Protein AF-A0A7Y5V094-F1 (afdb_monomer_lite)

Radius of gyration: 19.39 Å; chains: 1; bounding box: 62×29×51 Å

Secondary structure (DSSP, 8-state):
--HHHHHHHHHHHHHHHHHHHHHHHHHHHHHHHHHHS-GGG-S-HHHHHHHHHHHHHHHHHHHHHHHTT-TTHHHHHHHHHHHHHHHHHHHHHHHTTSSS-TTTHHHHHHHHHHHHHHHHHHHHHHHHHHHHHHHHHHHTT-

Sequence (142 aa):
MNVQSSTWQRRARWILLCACLTTAVVQVRAAAQALDLPPEVRLNPGLEFAAAVLWGCGFAVGAYRLAVSAAGALRLGAGLCVLCVDYTAARLWLFAGADYDRGRLPLIVAAAVCLTVSLWITIQRPALRRRRERTHQMEEAS

Foldseek 3Di:
DDPVVVVVVVVLLVVLLVVLVVLLVVLVVQLVVLVVDDCVVDPDSVVSNVVSVVLSVQSVVLNVCSVVVHVCSLVSSLVSLLVVLVVVLVVCVVPVVPPDPPPCSVVSNVVSVVSNVVSVCVNCVVVVVVVVVVVVVVVVVD

Structure (mmCIF, N/CA/C/O backbone):
data_AF-A0A7Y5V094-F1
#
_entry.id   AF-A0A7Y5V094-F1
#
loop_
_atom_site.group_PDB
_atom_site.id
_atom_site.type_symbol
_atom_site.label_atom_id
_atom_site.label_alt_id
_atom_site.label_comp_id
_atom_site.label_asym_id
_atom_site.label_entity_id
_atom_site.label_seq_id
_atom_site.pdbx_PDB_ins_code
_atom_site.Cartn_x
_atom_site.Cartn_y
_atom_site.Cartn_z
_atom_site.occupancy
_atom_site.B_iso_or_equiv
_atom_site.auth_seq_id
_atom_site.auth_comp_id
_atom_site.auth_asym_id
_atom_site.auth_atom_id
_atom_site.pdbx_PDB_model_num
ATOM 1 N N . MET A 1 1 ? -18.825 -4.687 27.933 1.00 49.09 1 MET A N 1
ATOM 2 C CA . MET A 1 1 ? -17.793 -4.168 26.999 1.00 49.09 1 MET A CA 1
ATOM 3 C C . MET A 1 1 ? -17.008 -5.345 26.438 1.00 49.09 1 MET A C 1
ATOM 5 O O . MET A 1 1 ? -16.529 -6.164 27.206 1.00 49.09 1 MET A O 1
ATOM 9 N N . ASN A 1 2 ? -16.972 -5.499 25.114 1.00 47.00 2 ASN A N 1
ATOM 10 C CA . ASN A 1 2 ? -16.592 -6.749 24.450 1.00 47.00 2 ASN A CA 1
ATOM 11 C C . ASN A 1 2 ? -15.064 -6.823 24.240 1.00 47.00 2 ASN A C 1
ATOM 13 O O . ASN A 1 2 ? -14.528 -6.243 23.298 1.00 47.00 2 ASN A O 1
ATOM 17 N N . VAL A 1 3 ? -14.343 -7.503 25.136 1.00 57.25 3 VAL A N 1
ATOM 18 C CA . VAL A 1 3 ? -12.865 -7.598 25.124 1.00 57.25 3 VAL A CA 1
ATOM 19 C C . VAL A 1 3 ? -12.330 -8.210 23.816 1.00 57.25 3 VAL A C 1
ATOM 21 O O . VAL A 1 3 ? -11.247 -7.853 23.358 1.00 57.25 3 VAL A O 1
ATOM 24 N N . GLN A 1 4 ? -13.120 -9.052 23.141 1.00 54.88 4 GLN A N 1
ATOM 25 C CA . GLN A 1 4 ? -12.745 -9.649 21.855 1.00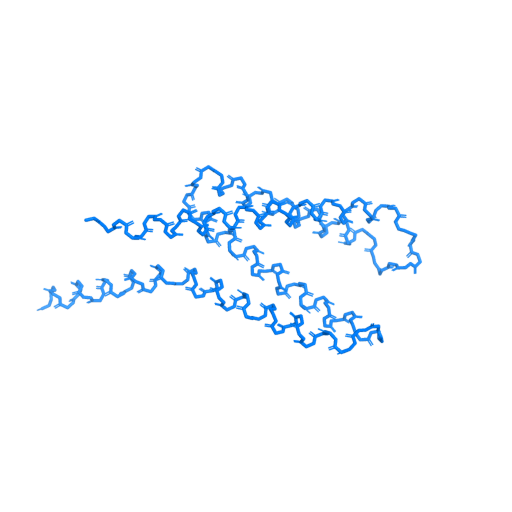 54.88 4 GLN A CA 1
ATOM 26 C C . GLN A 1 4 ? -12.636 -8.648 20.692 1.00 54.88 4 GLN A C 1
ATOM 28 O O . GLN A 1 4 ? -11.845 -8.876 19.776 1.00 54.88 4 GLN A O 1
ATOM 33 N N . SER A 1 5 ? -13.374 -7.529 20.694 1.00 58.16 5 SER A N 1
ATOM 34 C CA . SER A 1 5 ? -13.297 -6.582 19.569 1.00 58.16 5 SER A CA 1
ATOM 35 C C . SER A 1 5 ? -12.015 -5.744 19.577 1.00 58.16 5 SER A C 1
ATOM 37 O O . SER A 1 5 ? -11.597 -5.267 18.522 1.00 58.16 5 SER A O 1
ATOM 39 N N . SER A 1 6 ? -11.365 -5.574 20.736 1.00 65.56 6 SER A N 1
ATOM 40 C CA . SER A 1 6 ? -10.167 -4.729 20.860 1.00 65.56 6 SER A CA 1
ATOM 41 C C . SER A 1 6 ? -8.887 -5.437 20.394 1.00 65.56 6 SER A C 1
ATOM 43 O O . SER A 1 6 ? -8.026 -4.812 19.768 1.00 65.56 6 SER A O 1
ATOM 45 N N . THR A 1 7 ? -8.764 -6.747 20.636 1.00 78.00 7 THR A N 1
ATOM 46 C CA . THR A 1 7 ? -7.569 -7.528 20.278 1.00 78.00 7 THR A CA 1
ATOM 47 C C . THR A 1 7 ? -7.459 -7.732 18.769 1.00 78.00 7 THR A C 1
ATOM 49 O O . THR A 1 7 ? -6.375 -7.570 18.203 1.00 78.00 7 THR A O 1
ATOM 52 N N . TRP A 1 8 ? -8.579 -8.002 18.092 1.00 74.06 8 TRP A N 1
ATOM 53 C CA . TRP A 1 8 ? -8.620 -8.155 16.636 1.00 74.06 8 TRP A CA 1
ATOM 54 C C . TRP A 1 8 ? -8.307 -6.843 15.905 1.00 74.06 8 TRP A C 1
ATOM 56 O O . TRP A 1 8 ? -7.483 -6.835 14.993 1.00 74.06 8 TRP A O 1
ATOM 66 N N . GLN A 1 9 ? -8.875 -5.714 16.349 1.00 79.12 9 GLN A N 1
ATOM 67 C CA . GLN A 1 9 ? -8.577 -4.400 15.763 1.00 79.12 9 GLN A CA 1
ATOM 68 C C . GLN A 1 9 ? -7.105 -4.012 15.929 1.00 79.12 9 GLN A C 1
ATOM 70 O O . GLN A 1 9 ? -6.497 -3.485 14.997 1.00 79.12 9 GLN A O 1
ATOM 75 N N . ARG A 1 10 ? -6.512 -4.307 17.094 1.00 84.19 10 ARG A N 1
ATOM 76 C CA . ARG A 1 10 ? -5.088 -4.060 17.344 1.00 84.19 10 ARG A CA 1
ATOM 77 C C . ARG A 1 10 ? -4.205 -4.901 16.417 1.00 84.19 10 ARG A C 1
ATOM 79 O O . ARG A 1 10 ? -3.281 -4.355 15.824 1.00 84.19 10 ARG A O 1
ATOM 86 N N . ARG A 1 11 ? -4.505 -6.195 16.247 1.00 85.75 11 ARG A N 1
ATOM 87 C CA . ARG A 1 11 ? -3.772 -7.082 15.323 1.00 85.75 11 ARG A CA 1
ATOM 88 C C . ARG A 1 11 ? -3.903 -6.628 13.869 1.00 85.75 11 ARG A C 1
ATOM 90 O O . ARG A 1 11 ? -2.888 -6.459 13.204 1.00 85.75 11 ARG A O 1
ATOM 97 N N . ALA A 1 12 ? -5.123 -6.365 13.401 1.00 83.56 12 ALA A N 1
ATOM 98 C CA . ALA A 1 12 ? -5.378 -5.902 12.035 1.00 83.56 12 ALA A CA 1
ATOM 99 C C . ALA A 1 12 ? -4.637 -4.593 11.726 1.00 83.56 12 ALA A C 1
ATOM 101 O O . ALA A 1 12 ? -4.068 -4.433 10.650 1.00 83.56 12 ALA A O 1
ATOM 102 N N . ARG A 1 13 ? -4.590 -3.674 12.695 1.00 85.69 13 ARG A N 1
ATOM 103 C CA . ARG A 1 13 ? -3.835 -2.428 12.574 1.00 85.69 13 ARG A CA 1
ATOM 104 C C . ARG A 1 13 ? -2.338 -2.666 12.414 1.00 85.69 13 ARG A C 1
ATOM 106 O O . ARG A 1 13 ? -1.748 -2.042 11.544 1.00 85.69 13 ARG A O 1
ATOM 113 N N . TRP A 1 14 ? -1.736 -3.534 13.227 1.00 87.62 14 TRP A N 1
ATOM 114 C CA . TRP A 1 14 ? -0.313 -3.861 13.098 1.00 87.62 14 TRP A CA 1
ATOM 115 C C . TRP A 1 14 ? -0.003 -4.530 11.761 1.00 87.62 14 TRP A C 1
ATOM 117 O O . TRP A 1 14 ? 0.957 -4.144 11.109 1.00 87.62 14 TRP A O 1
ATOM 127 N N . ILE A 1 15 ? -0.855 -5.456 11.312 1.00 88.56 15 ILE A N 1
ATOM 128 C CA . ILE A 1 15 ? -0.712 -6.100 10.000 1.00 88.56 15 ILE A CA 1
ATOM 129 C C . ILE A 1 15 ? -0.746 -5.052 8.880 1.00 88.56 15 ILE A C 1
ATOM 131 O O . ILE A 1 15 ? 0.150 -5.026 8.043 1.00 88.56 15 ILE A O 1
ATOM 135 N N . LEU A 1 16 ? -1.738 -4.155 8.889 1.00 87.00 16 LEU A N 1
ATOM 136 C CA . LEU A 1 16 ? -1.850 -3.090 7.888 1.00 87.00 16 LEU A CA 1
ATOM 137 C C . LEU A 1 16 ? -0.704 -2.081 7.977 1.00 87.00 16 LEU A C 1
ATOM 139 O O . LEU A 1 16 ? -0.246 -1.599 6.951 1.00 87.00 16 LEU A O 1
ATOM 143 N N . LEU A 1 17 ? -0.233 -1.759 9.182 1.00 89.44 17 LEU A N 1
ATOM 144 C CA . LEU A 1 17 ? 0.912 -0.873 9.372 1.00 89.44 17 LEU A CA 1
ATOM 145 C C . LEU A 1 17 ? 2.167 -1.484 8.742 1.00 89.44 17 LEU A C 1
ATOM 147 O O . LEU A 1 17 ? 2.828 -0.813 7.953 1.00 89.44 17 LEU A O 1
ATOM 151 N N . CYS A 1 18 ? 2.458 -2.750 9.051 1.00 88.44 18 CYS A N 1
ATOM 152 C CA . CYS A 1 18 ? 3.576 -3.474 8.458 1.00 88.44 18 CYS A CA 1
ATOM 153 C C . CYS A 1 18 ? 3.438 -3.539 6.935 1.00 88.44 18 CYS A C 1
ATOM 155 O O . CYS A 1 18 ? 4.386 -3.200 6.239 1.00 88.44 18 CYS A O 1
ATOM 157 N N . ALA A 1 19 ? 2.252 -3.878 6.417 1.00 85.25 19 ALA A N 1
ATOM 158 C CA . ALA A 1 19 ? 1.996 -3.910 4.979 1.00 85.25 19 ALA A CA 1
ATOM 159 C C . ALA A 1 19 ? 2.262 -2.545 4.322 1.00 85.25 19 ALA A C 1
ATOM 161 O O . ALA A 1 19 ? 3.056 -2.467 3.391 1.00 85.25 19 ALA A O 1
ATOM 162 N N . CYS A 1 20 ? 1.685 -1.459 4.849 1.00 87.62 20 CYS A N 1
ATOM 163 C CA . CYS A 1 20 ? 1.899 -0.112 4.323 1.00 87.62 20 CYS A CA 1
ATOM 164 C C . CYS A 1 20 ? 3.376 0.300 4.358 1.00 87.62 20 CYS A C 1
ATOM 166 O O . CYS A 1 20 ? 3.870 0.867 3.388 1.00 87.62 20 CYS A O 1
ATOM 168 N N . LEU A 1 21 ? 4.092 0.013 5.449 1.00 89.50 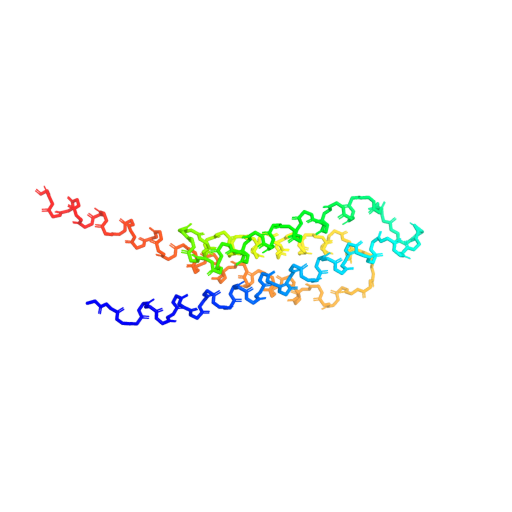21 LEU A N 1
ATOM 169 C CA . LEU A 1 21 ? 5.518 0.332 5.564 1.00 89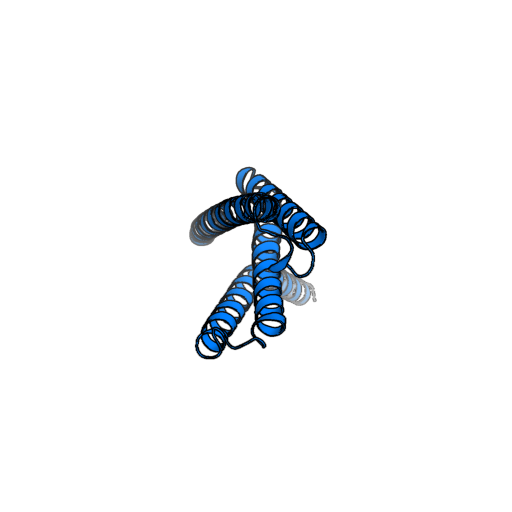.50 21 LEU A CA 1
ATOM 170 C C . LEU A 1 21 ? 6.357 -0.456 4.558 1.00 89.50 21 LEU A C 1
ATOM 172 O O . LEU A 1 21 ? 7.164 0.134 3.842 1.00 89.50 21 LEU A O 1
ATOM 176 N N . THR A 1 22 ? 6.150 -1.770 4.468 1.00 85.19 22 THR A N 1
ATOM 177 C CA . THR A 1 22 ? 6.864 -2.617 3.508 1.00 85.19 22 THR A CA 1
ATOM 178 C C . THR A 1 22 ? 6.597 -2.154 2.080 1.00 85.19 22 THR A C 1
ATOM 180 O O . THR A 1 22 ? 7.544 -1.984 1.313 1.00 85.19 22 THR A O 1
ATOM 183 N N . THR A 1 23 ? 5.341 -1.875 1.723 1.00 87.12 23 THR A N 1
ATOM 184 C CA . THR A 1 23 ? 5.008 -1.377 0.385 1.00 87.12 23 THR A CA 1
ATOM 185 C C . THR A 1 23 ? 5.616 -0.000 0.127 1.00 87.12 23 THR A C 1
ATOM 187 O O . THR A 1 23 ? 6.162 0.208 -0.950 1.00 87.12 23 THR A O 1
ATOM 190 N N . ALA A 1 24 ? 5.613 0.919 1.097 1.00 86.94 24 ALA A N 1
ATOM 191 C CA . ALA A 1 24 ? 6.263 2.221 0.942 1.00 86.94 24 ALA A CA 1
ATOM 192 C C . ALA A 1 24 ? 7.763 2.079 0.633 1.00 86.94 24 ALA A C 1
ATOM 194 O O . ALA A 1 24 ? 8.255 2.703 -0.305 1.00 86.94 24 ALA A O 1
ATOM 195 N N . VAL A 1 25 ? 8.477 1.209 1.357 1.00 87.19 25 VAL A N 1
ATOM 196 C CA . VAL A 1 25 ? 9.904 0.931 1.106 1.00 87.19 25 VAL A CA 1
ATOM 197 C C . VAL A 1 25 ? 10.121 0.338 -0.288 1.00 87.19 25 VAL A C 1
ATOM 199 O O . VAL A 1 25 ? 11.026 0.767 -1.004 1.00 87.19 25 VAL A O 1
ATOM 202 N N . VAL A 1 26 ? 9.277 -0.612 -0.702 1.00 85.75 26 VAL A N 1
ATOM 203 C CA . VAL A 1 26 ? 9.330 -1.194 -2.053 1.00 85.75 26 VAL A CA 1
ATOM 204 C C . VAL A 1 26 ? 9.134 -0.119 -3.125 1.00 85.75 26 VAL A C 1
ATOM 206 O O . VAL A 1 26 ? 9.866 -0.116 -4.110 1.00 85.75 26 VAL A O 1
ATOM 209 N N . GLN A 1 27 ? 8.209 0.822 -2.923 1.00 86.88 27 GLN A N 1
ATOM 210 C CA . GLN A 1 27 ? 7.954 1.901 -3.880 1.00 86.88 27 GLN A CA 1
ATOM 211 C C . GLN A 1 27 ? 9.095 2.922 -3.941 1.00 86.88 27 GLN A C 1
ATOM 213 O O . GLN A 1 27 ? 9.467 3.351 -5.028 1.00 86.88 27 GLN A O 1
ATOM 218 N N . VAL A 1 28 ? 9.718 3.262 -2.807 1.00 85.50 28 VAL A N 1
ATOM 219 C CA . VAL A 1 28 ? 10.924 4.111 -2.790 1.00 85.50 28 VAL A CA 1
ATOM 220 C C . VAL A 1 28 ? 12.069 3.437 -3.546 1.00 85.50 28 VAL A C 1
ATOM 222 O O . VAL A 1 28 ? 12.729 4.073 -4.366 1.00 85.50 28 VAL A O 1
ATOM 225 N N . ARG A 1 29 ? 12.275 2.131 -3.334 1.00 85.94 29 ARG A N 1
ATOM 226 C CA . ARG A 1 29 ? 13.265 1.358 -4.093 1.00 85.94 29 ARG A CA 1
ATOM 227 C C . ARG A 1 29 ? 12.934 1.327 -5.586 1.00 85.94 29 ARG A C 1
ATOM 229 O O . ARG A 1 29 ? 13.839 1.493 -6.395 1.00 85.94 29 ARG A O 1
ATOM 236 N N . ALA A 1 30 ? 11.666 1.147 -5.951 1.00 78.38 30 ALA A N 1
ATOM 237 C CA . ALA A 1 30 ? 11.226 1.181 -7.343 1.00 78.38 30 ALA A CA 1
ATOM 238 C C . ALA A 1 30 ? 11.466 2.558 -7.984 1.00 78.38 30 ALA A C 1
ATOM 240 O O . ALA A 1 30 ? 11.898 2.623 -9.129 1.00 78.38 30 ALA A O 1
ATOM 241 N N . ALA A 1 31 ? 11.257 3.650 -7.240 1.00 83.50 31 ALA A N 1
ATOM 242 C CA . ALA A 1 31 ? 11.559 5.005 -7.693 1.00 83.50 31 ALA A CA 1
ATOM 243 C C . ALA A 1 31 ? 13.069 5.224 -7.899 1.00 83.50 31 ALA A C 1
ATOM 245 O O . ALA A 1 31 ? 13.464 5.836 -8.884 1.00 83.50 31 ALA A O 1
ATOM 246 N N . ALA A 1 32 ? 13.918 4.686 -7.017 1.00 85.12 32 ALA A N 1
ATOM 247 C CA . ALA A 1 32 ? 15.372 4.741 -7.184 1.00 85.12 32 ALA A CA 1
ATOM 248 C C . ALA A 1 32 ? 15.839 3.920 -8.398 1.00 85.12 32 ALA A C 1
ATOM 250 O O . ALA A 1 32 ? 16.579 4.418 -9.238 1.00 85.12 32 ALA A O 1
ATOM 251 N N . GLN A 1 33 ? 15.330 2.695 -8.559 1.00 80.38 33 GLN A N 1
ATOM 252 C CA . GLN A 1 33 ? 15.607 1.866 -9.739 1.00 80.38 33 GLN A CA 1
ATOM 253 C C . GLN A 1 33 ? 15.124 2.539 -11.029 1.00 80.38 33 GLN A C 1
ATOM 255 O O . GLN A 1 33 ? 15.786 2.474 -12.059 1.00 80.38 33 GLN A O 1
ATOM 260 N N . ALA A 1 34 ? 14.008 3.261 -10.964 1.00 78.81 34 ALA A N 1
ATOM 261 C CA . ALA A 1 34 ? 13.516 4.094 -12.050 1.00 78.81 34 ALA A CA 1
ATOM 262 C C . ALA A 1 34 ? 14.442 5.275 -12.410 1.00 78.81 34 ALA A C 1
ATOM 264 O O . ALA A 1 34 ? 14.115 6.014 -13.332 1.00 78.81 34 ALA A O 1
ATOM 265 N N . LEU A 1 35 ? 15.572 5.487 -11.743 1.00 80.06 35 LEU A N 1
ATOM 266 C CA . LEU A 1 35 ? 16.599 6.436 -12.183 1.00 80.06 35 LEU A CA 1
ATOM 267 C C . LEU A 1 35 ? 17.811 5.723 -12.800 1.00 80.06 35 LEU A C 1
ATOM 269 O O . LEU A 1 35 ? 18.444 6.283 -13.688 1.00 80.06 35 LEU A O 1
ATOM 273 N N . ASP A 1 36 ? 18.073 4.479 -12.390 1.00 83.81 36 ASP A N 1
ATOM 274 C CA . ASP A 1 36 ? 19.249 3.706 -12.810 1.00 83.81 36 ASP A CA 1
ATOM 275 C C . ASP A 1 36 ? 19.015 2.824 -14.050 1.00 83.81 36 ASP A C 1
ATOM 277 O O . ASP A 1 36 ? 19.976 2.397 -14.691 1.00 83.81 36 ASP A O 1
ATOM 281 N N . LEU A 1 37 ? 17.762 2.501 -14.400 1.00 73.69 37 LEU A N 1
ATOM 282 C CA . LEU A 1 37 ? 17.495 1.633 -15.552 1.00 73.69 37 LEU A CA 1
ATOM 283 C C . LEU A 1 37 ? 17.672 2.373 -16.894 1.00 73.69 37 LEU A C 1
ATOM 285 O O . LEU A 1 37 ? 17.071 3.440 -17.075 1.00 73.69 37 LEU A O 1
ATOM 289 N N . PRO A 1 38 ? 18.391 1.774 -17.871 1.00 74.62 38 PRO A N 1
ATOM 290 C CA . PRO A 1 38 ? 18.554 2.356 -19.196 1.00 74.62 38 PRO A CA 1
ATOM 291 C C . PRO A 1 38 ? 17.194 2.550 -19.890 1.00 74.62 38 PRO A C 1
ATOM 293 O O . PRO A 1 38 ? 16.291 1.719 -19.740 1.00 74.62 38 PRO A O 1
ATOM 296 N N . PRO A 1 39 ? 17.022 3.646 -20.653 1.00 70.31 39 PRO A N 1
ATOM 297 C CA . PRO A 1 39 ? 15.729 4.046 -21.213 1.00 70.31 39 PRO A CA 1
ATOM 298 C C . PRO A 1 39 ? 15.164 3.038 -22.224 1.00 70.31 39 PRO A C 1
ATOM 300 O O . PRO A 1 39 ? 13.956 2.989 -22.423 1.00 70.31 39 PRO A O 1
ATOM 303 N N . GLU A 1 40 ? 16.019 2.203 -22.813 1.00 73.38 40 GLU A N 1
ATOM 304 C CA . GLU A 1 40 ? 15.688 1.204 -23.838 1.00 73.38 40 GLU A CA 1
ATOM 305 C C . GLU A 1 40 ? 14.736 0.104 -23.343 1.00 73.38 40 GLU A C 1
ATOM 307 O O . GLU A 1 40 ? 14.021 -0.503 -24.135 1.00 73.38 40 GLU A O 1
ATOM 312 N N . VAL A 1 41 ? 14.699 -0.145 -22.030 1.00 68.25 41 VAL A N 1
ATOM 313 C CA . VAL A 1 41 ? 13.902 -1.225 -21.417 1.00 68.25 41 VAL A CA 1
ATOM 314 C C . VAL A 1 41 ? 12.589 -0.708 -20.816 1.00 68.25 41 VAL A C 1
ATOM 316 O O . VAL A 1 41 ? 11.868 -1.455 -20.153 1.00 68.25 41 VAL A O 1
ATOM 319 N N . ARG A 1 42 ? 12.282 0.586 -20.986 1.00 65.50 42 ARG A N 1
ATOM 320 C CA . ARG A 1 42 ? 11.221 1.279 -20.242 1.00 65.50 42 ARG A CA 1
ATOM 321 C C . ARG A 1 42 ? 10.195 1.887 -21.177 1.00 65.50 42 ARG A C 1
ATOM 323 O O . ARG A 1 42 ? 10.540 2.509 -22.173 1.00 65.50 42 ARG A O 1
ATOM 330 N N . LEU A 1 43 ? 8.919 1.767 -20.808 1.00 67.56 43 LEU A N 1
ATOM 331 C CA . LEU A 1 43 ? 7.841 2.350 -21.607 1.00 67.56 43 LEU A CA 1
ATOM 332 C C . LEU A 1 43 ? 7.786 3.874 -21.435 1.00 67.56 43 LEU A C 1
ATOM 334 O O . LEU A 1 43 ? 7.625 4.607 -22.406 1.00 67.56 43 LEU A O 1
ATOM 338 N N . ASN A 1 44 ? 7.902 4.352 -20.188 1.00 81.00 44 ASN A N 1
ATOM 339 C CA . ASN A 1 44 ? 7.997 5.776 -19.874 1.00 81.00 44 ASN A CA 1
ATOM 340 C C . ASN A 1 44 ? 8.624 5.989 -18.479 1.00 81.00 44 ASN A C 1
ATOM 342 O O . ASN A 1 44 ? 7.947 5.805 -17.460 1.00 81.00 44 ASN A O 1
ATOM 346 N N . PRO A 1 45 ? 9.897 6.408 -18.404 1.00 76.38 45 PRO A N 1
ATOM 347 C CA . PRO A 1 45 ? 10.626 6.474 -17.146 1.00 76.38 45 PRO A CA 1
ATOM 348 C C . PRO A 1 45 ? 10.073 7.512 -16.160 1.00 76.38 45 PRO A C 1
ATOM 350 O O . PRO A 1 45 ? 10.046 7.262 -14.952 1.00 76.38 45 PRO A O 1
ATOM 353 N N . GLY A 1 46 ? 9.582 8.647 -16.669 1.00 80.38 46 GLY A N 1
ATOM 354 C CA . GLY A 1 46 ? 9.005 9.711 -15.847 1.00 80.38 46 GLY A CA 1
ATOM 355 C C . GLY A 1 46 ? 7.677 9.301 -15.211 1.00 80.38 46 GLY A C 1
ATOM 356 O O . GLY A 1 46 ? 7.445 9.574 -14.034 1.00 80.38 46 GLY A O 1
ATOM 357 N N . LEU A 1 47 ? 6.829 8.589 -15.959 1.00 82.62 47 LEU A N 1
ATOM 358 C CA . LEU A 1 47 ? 5.539 8.114 -15.453 1.00 82.62 47 LEU A CA 1
ATOM 359 C C . LEU A 1 47 ? 5.710 7.006 -14.407 1.00 82.62 47 LEU A C 1
ATOM 361 O O . LEU A 1 47 ? 5.015 7.005 -13.393 1.00 82.62 47 LEU A O 1
ATOM 365 N N . GLU A 1 48 ? 6.668 6.099 -14.609 1.00 81.31 48 GLU A N 1
ATOM 366 C CA . GLU A 1 48 ? 7.014 5.064 -13.628 1.00 81.31 48 GLU A CA 1
ATOM 367 C C . GLU A 1 48 ? 7.550 5.661 -12.321 1.00 81.31 48 GLU A C 1
ATOM 369 O O . GLU A 1 48 ? 7.125 5.243 -11.241 1.00 81.31 48 GLU A O 1
ATOM 374 N N . PHE A 1 49 ? 8.432 6.662 -12.410 1.00 84.69 49 PHE A N 1
ATOM 375 C CA . PHE A 1 49 ? 8.947 7.376 -11.243 1.00 84.69 49 PHE A CA 1
ATOM 376 C C . PHE A 1 49 ? 7.828 8.113 -10.499 1.00 84.69 49 PHE A C 1
ATOM 378 O O . PHE A 1 49 ? 7.658 7.927 -9.293 1.00 84.69 49 PHE A O 1
ATOM 385 N N . ALA A 1 50 ? 7.019 8.900 -11.216 1.00 87.56 50 ALA A N 1
ATOM 386 C CA . ALA A 1 50 ? 5.911 9.646 -10.626 1.00 87.56 50 ALA A CA 1
ATOM 387 C C . ALA A 1 50 ? 4.898 8.716 -9.940 1.00 87.56 50 ALA A C 1
ATOM 389 O O . ALA A 1 50 ? 4.462 8.997 -8.823 1.00 87.56 50 ALA A O 1
ATOM 390 N N . ALA A 1 51 ? 4.569 7.580 -10.564 1.00 85.44 51 ALA A N 1
ATOM 391 C CA . ALA A 1 51 ? 3.684 6.581 -9.975 1.00 85.44 51 ALA A CA 1
ATOM 392 C C . ALA A 1 51 ? 4.287 5.955 -8.707 1.00 85.44 51 ALA A C 1
ATOM 394 O O . ALA A 1 51 ? 3.586 5.834 -7.702 1.00 85.44 51 ALA A O 1
ATOM 395 N N . ALA A 1 52 ? 5.572 5.586 -8.725 1.00 84.81 52 ALA A N 1
ATOM 396 C CA . ALA A 1 52 ? 6.253 5.017 -7.562 1.00 84.81 52 ALA A CA 1
ATOM 397 C C . ALA A 1 52 ? 6.298 6.009 -6.387 1.00 84.81 52 ALA A C 1
ATOM 399 O O . ALA A 1 52 ? 5.978 5.642 -5.256 1.00 84.81 52 ALA A O 1
ATOM 400 N N . VAL A 1 53 ? 6.602 7.284 -6.652 1.00 90.25 53 VAL A N 1
ATOM 401 C CA . VAL A 1 53 ? 6.580 8.347 -5.635 1.00 90.25 53 VAL A CA 1
ATOM 402 C C . VAL A 1 53 ? 5.169 8.549 -5.081 1.00 90.25 53 VAL A C 1
ATOM 404 O O . VAL A 1 53 ? 4.993 8.558 -3.863 1.00 90.25 53 VAL A O 1
ATOM 407 N N . LEU A 1 54 ? 4.153 8.644 -5.946 1.00 92.38 54 LEU A N 1
ATOM 408 C CA . LEU A 1 54 ? 2.758 8.820 -5.531 1.00 92.38 54 LEU A CA 1
ATOM 409 C C . LEU A 1 54 ? 2.300 7.677 -4.612 1.00 92.38 54 LEU A C 1
ATOM 411 O O . LEU A 1 54 ? 1.741 7.921 -3.538 1.00 92.38 54 LEU A O 1
ATOM 415 N N . TRP A 1 55 ? 2.577 6.431 -5.004 1.00 89.62 55 TRP A N 1
ATOM 416 C CA . TRP A 1 55 ? 2.260 5.252 -4.202 1.00 89.62 55 TRP A CA 1
ATOM 417 C C . TRP A 1 55 ? 3.042 5.224 -2.889 1.00 89.62 55 TRP A C 1
ATOM 419 O O . TRP A 1 55 ? 2.448 4.990 -1.834 1.00 89.62 55 TRP A O 1
ATOM 429 N N . GLY A 1 56 ? 4.346 5.501 -2.930 1.00 89.06 56 GLY A N 1
ATOM 430 C CA . GLY A 1 56 ? 5.201 5.568 -1.746 1.00 89.06 56 GLY A CA 1
ATOM 431 C C . GLY A 1 56 ? 4.692 6.586 -0.726 1.00 89.06 56 GLY A C 1
ATOM 432 O O . GLY A 1 56 ? 4.505 6.246 0.444 1.00 89.06 56 GLY A O 1
ATOM 433 N N . CYS A 1 57 ? 4.369 7.802 -1.172 1.00 92.69 57 CYS A N 1
ATOM 434 C CA . CYS A 1 57 ? 3.773 8.840 -0.332 1.00 92.69 57 CYS A CA 1
ATOM 435 C C . CYS A 1 57 ? 2.407 8.416 0.222 1.00 92.69 57 CYS A C 1
ATOM 437 O O . CYS A 1 57 ? 2.157 8.578 1.417 1.00 92.69 57 CYS A O 1
ATOM 439 N N . GLY A 1 58 ? 1.536 7.832 -0.607 1.00 91.88 58 GLY A N 1
ATOM 440 C CA . GLY A 1 58 ? 0.225 7.343 -0.175 1.00 91.88 58 GLY A CA 1
ATOM 441 C C . GLY A 1 58 ? 0.330 6.310 0.951 1.00 91.88 58 GLY A C 1
ATOM 442 O O . GLY A 1 58 ? -0.321 6.446 1.991 1.00 91.88 58 GLY A O 1
ATOM 443 N N . PHE A 1 59 ? 1.207 5.318 0.792 1.00 91.44 59 PHE A N 1
ATOM 444 C CA . PHE A 1 59 ? 1.454 4.300 1.812 1.00 91.44 59 PHE A CA 1
ATOM 445 C C . PHE A 1 59 ? 2.146 4.850 3.062 1.00 91.44 59 PHE A C 1
ATOM 447 O O . PHE A 1 59 ? 1.785 4.443 4.167 1.00 91.44 59 PHE A O 1
ATOM 454 N N . ALA A 1 60 ? 3.064 5.810 2.926 1.00 91.38 60 ALA A N 1
ATOM 455 C CA . ALA A 1 60 ? 3.681 6.490 4.065 1.00 91.38 60 ALA A CA 1
ATOM 456 C C . ALA A 1 60 ? 2.644 7.271 4.891 1.00 91.38 60 ALA A C 1
ATOM 458 O O . ALA A 1 60 ? 2.603 7.142 6.116 1.00 91.38 60 ALA A O 1
ATOM 459 N N . VAL A 1 61 ? 1.739 8.006 4.234 1.00 93.25 61 VAL A N 1
ATOM 460 C CA . VAL A 1 61 ? 0.613 8.688 4.896 1.00 93.25 61 VAL A CA 1
ATOM 461 C C . VAL A 1 61 ? -0.318 7.673 5.562 1.00 93.25 61 VAL A C 1
ATOM 463 O O . VAL A 1 61 ? -0.744 7.874 6.703 1.00 93.25 61 VAL A O 1
ATOM 466 N N . GLY A 1 62 ? -0.612 6.557 4.890 1.00 89.62 62 GLY A N 1
ATOM 467 C CA . GLY A 1 62 ? -1.403 5.465 5.455 1.00 89.62 62 GLY A CA 1
ATOM 468 C C . GLY A 1 62 ? -0.774 4.864 6.712 1.00 89.62 62 GLY A C 1
ATOM 469 O O . GLY A 1 62 ? -1.454 4.723 7.731 1.00 89.62 62 GLY A O 1
ATOM 470 N N . ALA A 1 63 ? 0.528 4.576 6.670 1.00 90.94 63 ALA A N 1
ATOM 471 C CA . ALA A 1 63 ? 1.300 4.082 7.804 1.00 90.94 63 ALA A CA 1
ATOM 472 C C . ALA A 1 63 ? 1.328 5.097 8.954 1.00 90.94 63 ALA A C 1
ATOM 474 O O . ALA A 1 63 ? 1.045 4.726 10.092 1.00 90.94 63 ALA A O 1
ATOM 475 N N . TYR A 1 64 ? 1.571 6.379 8.669 1.00 92.94 64 TYR A N 1
ATOM 476 C CA . TYR A 1 64 ? 1.552 7.444 9.673 1.00 92.94 64 TYR A CA 1
ATOM 477 C C . TYR A 1 64 ? 0.191 7.534 10.373 1.00 92.94 64 TYR A C 1
ATOM 479 O O . TYR A 1 64 ? 0.117 7.486 11.602 1.00 92.94 64 TYR A O 1
ATOM 487 N N . ARG A 1 65 ? -0.912 7.567 9.610 1.00 91.38 65 ARG A N 1
ATOM 488 C CA . ARG A 1 65 ? -2.272 7.605 10.175 1.00 91.38 65 ARG A CA 1
ATOM 489 C C . ARG A 1 65 ? -2.601 6.356 10.995 1.00 91.38 65 ARG A C 1
ATOM 491 O O . ARG A 1 65 ? -3.279 6.466 12.020 1.00 91.38 65 ARG A O 1
ATOM 498 N N . LEU A 1 66 ? -2.123 5.185 10.566 1.00 89.31 66 LEU A N 1
ATOM 499 C CA . LEU A 1 66 ? -2.215 3.942 11.334 1.00 89.31 66 LEU A CA 1
ATOM 500 C C . LEU A 1 66 ? -1.358 4.000 12.603 1.00 89.31 66 LEU A C 1
ATOM 502 O O . LEU A 1 66 ? -1.801 3.489 13.624 1.00 89.31 66 LEU A O 1
ATOM 506 N N . ALA A 1 67 ? -0.189 4.639 12.602 1.00 91.06 67 ALA A N 1
ATOM 507 C CA . ALA A 1 67 ? 0.668 4.779 13.780 1.00 91.06 67 ALA A CA 1
ATOM 508 C C . ALA A 1 67 ? 0.038 5.688 14.848 1.00 91.06 67 ALA A C 1
ATOM 510 O O . ALA A 1 67 ? -0.002 5.311 16.018 1.00 91.06 67 ALA A O 1
ATOM 511 N N . VAL A 1 68 ? -0.566 6.813 14.451 1.00 92.62 68 VAL A N 1
ATOM 512 C CA . VAL A 1 68 ? -1.209 7.763 15.385 1.00 92.62 68 VAL A CA 1
ATOM 513 C C . VAL A 1 68 ? -2.641 7.383 15.786 1.00 92.62 68 VAL A C 1
ATOM 515 O O . VAL A 1 68 ? -3.314 8.134 16.483 1.00 92.62 68 VAL A O 1
ATOM 518 N N . SER A 1 69 ? -3.134 6.204 15.391 1.00 84.56 69 SER A N 1
ATOM 519 C CA . SER A 1 69 ? -4.495 5.735 15.718 1.00 84.56 69 SER A CA 1
ATOM 520 C C . SER A 1 69 ? -5.622 6.624 15.171 1.00 84.56 69 SER A C 1
ATOM 522 O O . SER A 1 69 ? -6.703 6.665 15.759 1.00 84.56 69 SER A O 1
ATOM 524 N N . ALA A 1 70 ? -5.400 7.342 14.066 1.00 83.06 70 ALA A N 1
ATOM 525 C CA . ALA A 1 70 ? -6.375 8.310 13.571 1.00 83.06 70 ALA A CA 1
ATOM 526 C C . ALA A 1 70 ? -7.715 7.651 13.196 1.00 83.06 70 ALA A C 1
ATOM 528 O O . ALA A 1 70 ? -7.766 6.528 12.677 1.00 83.06 70 ALA A O 1
ATOM 529 N N . ALA A 1 71 ? -8.815 8.385 13.384 1.00 81.00 71 ALA A N 1
ATOM 530 C CA . ALA A 1 71 ? -10.131 7.944 12.936 1.00 81.00 71 ALA A CA 1
ATOM 531 C C . ALA A 1 71 ? -10.100 7.631 11.428 1.00 81.00 71 ALA A C 1
ATOM 533 O O . ALA A 1 71 ? -9.595 8.411 10.619 1.00 81.00 71 ALA A O 1
ATOM 534 N N . GLY A 1 72 ? -10.602 6.452 11.053 1.00 81.88 72 GLY A N 1
ATOM 535 C CA . GLY A 1 72 ? -10.614 5.988 9.663 1.00 81.88 72 GLY A CA 1
ATOM 536 C C . GLY A 1 72 ? -9.279 5.457 9.123 1.00 81.88 72 GLY A C 1
ATOM 537 O O . GLY A 1 72 ? -9.258 5.017 7.976 1.00 81.88 72 GLY A O 1
ATOM 538 N N . ALA A 1 73 ? -8.197 5.416 9.913 1.00 85.31 73 ALA A N 1
ATOM 539 C CA . ALA A 1 73 ? -6.889 4.933 9.449 1.00 85.31 73 ALA A CA 1
ATOM 540 C C . ALA A 1 73 ? -6.931 3.494 8.906 1.00 85.31 73 ALA A C 1
ATOM 542 O O . ALA A 1 73 ? -6.326 3.205 7.881 1.00 85.31 73 ALA A O 1
ATOM 543 N N . LEU A 1 74 ? -7.713 2.612 9.540 1.00 84.56 74 LEU A N 1
ATOM 544 C CA . LEU A 1 74 ? -7.931 1.245 9.055 1.00 84.56 74 LEU A CA 1
ATOM 545 C C . LEU A 1 74 ? -8.578 1.215 7.667 1.00 84.56 74 LEU A C 1
ATOM 547 O O . LEU A 1 74 ? -8.166 0.429 6.823 1.00 84.56 74 LEU A O 1
ATOM 551 N N . ARG A 1 75 ? -9.571 2.081 7.417 1.00 84.75 75 ARG A N 1
ATOM 552 C CA . ARG A 1 75 ? -10.247 2.160 6.113 1.00 84.75 75 ARG A CA 1
ATOM 553 C C . ARG A 1 75 ? -9.308 2.676 5.035 1.00 84.75 75 ARG A C 1
ATOM 555 O O . ARG A 1 75 ? -9.295 2.127 3.944 1.00 84.75 75 ARG A O 1
ATOM 562 N N . LEU A 1 76 ? -8.526 3.705 5.354 1.00 86.69 76 LEU A N 1
ATOM 563 C CA . LEU A 1 76 ? -7.572 4.292 4.420 1.00 86.69 76 LEU A CA 1
ATOM 564 C C . LEU A 1 76 ? -6.434 3.318 4.091 1.00 86.69 76 LEU A C 1
ATOM 566 O O . LEU A 1 76 ? -6.171 3.082 2.920 1.00 86.69 76 LEU A O 1
ATOM 570 N N . GLY A 1 77 ? -5.806 2.708 5.102 1.00 84.19 77 GLY A N 1
ATOM 571 C CA . GLY A 1 77 ? -4.730 1.735 4.892 1.00 84.19 77 GLY A CA 1
ATOM 572 C C . GLY A 1 77 ? -5.198 0.509 4.109 1.00 84.19 77 GLY A C 1
ATOM 573 O O . GLY A 1 77 ? -4.545 0.097 3.156 1.00 84.19 77 GLY A O 1
ATOM 574 N N . ALA A 1 78 ? -6.370 -0.030 4.450 1.00 84.25 78 ALA A N 1
ATOM 575 C CA . ALA A 1 78 ? -6.940 -1.153 3.718 1.00 84.25 78 ALA A CA 1
ATOM 576 C C . ALA A 1 78 ? -7.365 -0.761 2.288 1.00 84.25 78 ALA A C 1
ATOM 578 O O . ALA A 1 78 ? -7.120 -1.524 1.361 1.00 84.25 78 ALA A O 1
ATOM 579 N N . GLY A 1 79 ? -7.924 0.438 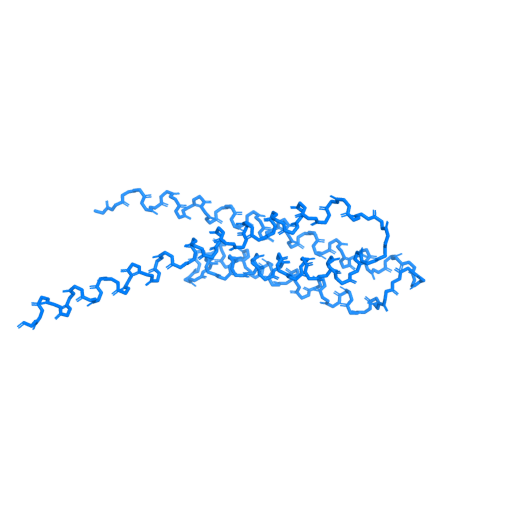2.087 1.00 85.81 79 GLY A N 1
ATOM 580 C CA . GLY A 1 79 ? -8.259 0.965 0.760 1.00 85.81 79 GLY A CA 1
ATOM 581 C C . GLY A 1 79 ? -7.032 1.172 -0.133 1.00 85.81 79 GLY A C 1
ATOM 582 O O . GLY A 1 79 ? -7.071 0.804 -1.301 1.00 85.81 79 GLY A O 1
ATOM 583 N N . LEU A 1 80 ? -5.926 1.680 0.421 1.00 86.50 80 LEU A N 1
ATOM 584 C CA . LEU A 1 80 ? -4.646 1.792 -0.290 1.00 86.50 80 LEU A CA 1
ATOM 585 C C . LEU A 1 80 ? -4.102 0.422 -0.701 1.00 86.50 80 LEU A C 1
ATOM 587 O O . LEU A 1 80 ? -3.650 0.264 -1.831 1.00 86.50 80 LEU A O 1
ATOM 591 N N . CYS A 1 81 ? -4.178 -0.573 0.189 1.00 84.44 81 CYS A N 1
ATOM 592 C CA . CYS A 1 81 ? -3.765 -1.939 -0.131 1.00 84.44 81 CYS A CA 1
ATOM 593 C C . CYS A 1 81 ? -4.605 -2.519 -1.276 1.00 84.44 81 CYS A C 1
ATOM 595 O O . CYS A 1 81 ? -4.035 -3.031 -2.232 1.00 84.44 81 CYS A O 1
ATOM 597 N N . VAL A 1 82 ? -5.935 -2.388 -1.204 1.00 84.56 82 VAL A N 1
ATOM 598 C CA . VAL A 1 82 ? -6.856 -2.840 -2.262 1.00 84.56 82 VAL A CA 1
ATOM 599 C C . VAL A 1 82 ? -6.520 -2.172 -3.593 1.00 84.56 82 VAL A C 1
ATOM 601 O O . VAL A 1 82 ? -6.245 -2.860 -4.569 1.00 84.56 82 VAL A O 1
ATOM 604 N N . LEU A 1 83 ? -6.438 -0.840 -3.617 1.00 84.62 83 LEU A N 1
ATOM 605 C CA . LEU A 1 83 ? -6.154 -0.099 -4.843 1.00 84.62 83 LEU A CA 1
ATOM 606 C C . LEU A 1 83 ? -4.784 -0.475 -5.434 1.00 84.62 83 LEU A C 1
ATOM 608 O O . LEU A 1 83 ? -4.641 -0.558 -6.649 1.00 84.62 83 LEU A O 1
ATOM 612 N N . CYS A 1 84 ? -3.776 -0.720 -4.591 1.00 82.88 84 CYS A N 1
ATOM 613 C CA . CYS A 1 84 ? -2.443 -1.128 -5.038 1.00 82.88 84 CYS A CA 1
ATOM 614 C C . CYS A 1 84 ? -2.453 -2.531 -5.644 1.00 82.88 84 CYS A C 1
ATOM 616 O O . CYS A 1 84 ? -1.787 -2.771 -6.652 1.00 82.88 84 CYS A O 1
ATOM 618 N N . VAL A 1 85 ? -3.190 -3.456 -5.030 1.00 82.94 85 VAL A N 1
ATOM 619 C CA . VAL A 1 85 ? -3.362 -4.822 -5.527 1.00 82.94 85 VAL A CA 1
ATOM 620 C C . VAL A 1 85 ? -4.079 -4.802 -6.875 1.00 82.94 85 VAL A C 1
ATOM 622 O O . VAL A 1 85 ? -3.568 -5.381 -7.833 1.00 82.94 85 VAL A O 1
ATOM 625 N N . ASP A 1 86 ? -5.183 -4.063 -6.981 1.00 81.75 86 ASP A N 1
ATOM 626 C CA . ASP A 1 86 ? -5.962 -3.944 -8.217 1.00 81.75 86 ASP A CA 1
ATOM 627 C C . ASP A 1 86 ? -5.138 -3.281 -9.335 1.00 81.75 86 ASP A C 1
ATOM 629 O O . ASP A 1 86 ? -5.094 -3.782 -10.460 1.00 81.75 86 ASP A O 1
ATOM 633 N N . TYR A 1 87 ? -4.401 -2.208 -9.022 1.00 81.44 87 TYR A N 1
ATOM 634 C CA . TYR A 1 87 ? -3.472 -1.569 -9.958 1.00 81.44 87 TYR A CA 1
ATOM 635 C C . TYR A 1 87 ? -2.365 -2.525 -10.417 1.00 81.44 87 TYR A C 1
ATOM 637 O O . TYR A 1 87 ? -2.056 -2.589 -11.605 1.00 81.44 87 TYR A O 1
ATOM 645 N N . THR A 1 88 ? -1.774 -3.290 -9.495 1.00 76.44 88 THR A N 1
ATOM 646 C CA . THR A 1 88 ? -0.707 -4.251 -9.817 1.00 76.44 88 THR A CA 1
ATOM 647 C C . THR A 1 88 ? -1.233 -5.376 -10.702 1.00 76.44 88 THR A C 1
ATOM 649 O O . THR A 1 88 ? -0.571 -5.743 -11.670 1.00 76.44 88 THR A O 1
ATOM 652 N N . ALA A 1 89 ? -2.433 -5.887 -10.419 1.00 76.81 89 ALA A N 1
ATOM 653 C CA . ALA A 1 89 ? -3.088 -6.899 -11.237 1.00 76.81 89 ALA A CA 1
ATOM 654 C C . ALA A 1 89 ? -3.412 -6.368 -12.641 1.00 76.81 89 ALA A C 1
ATOM 656 O O . ALA A 1 89 ? -3.088 -7.030 -13.624 1.00 76.81 89 ALA A O 1
ATOM 657 N N . ALA A 1 90 ? -3.972 -5.158 -12.750 1.00 78.19 90 ALA A N 1
ATOM 658 C CA . ALA A 1 90 ? -4.241 -4.515 -14.035 1.00 78.19 90 ALA A CA 1
ATOM 659 C C . ALA A 1 90 ? -2.949 -4.271 -14.829 1.00 78.19 90 ALA A C 1
ATOM 661 O O . ALA A 1 90 ? -2.883 -4.586 -16.015 1.00 78.19 90 ALA A O 1
ATOM 662 N N . ARG A 1 91 ? -1.891 -3.781 -14.168 1.00 75.38 91 ARG A N 1
ATOM 663 C CA . ARG A 1 91 ? -0.565 -3.597 -14.771 1.00 75.38 91 ARG A CA 1
ATOM 664 C C . ARG A 1 91 ? -0.015 -4.926 -15.286 1.00 75.38 91 ARG A C 1
ATOM 666 O O . ARG A 1 91 ? 0.407 -4.998 -16.433 1.00 75.38 91 ARG A O 1
ATOM 673 N N . LEU A 1 92 ? -0.045 -5.980 -14.473 1.00 71.56 92 LEU A N 1
ATOM 674 C CA . LEU A 1 92 ? 0.387 -7.311 -14.900 1.00 71.56 92 LEU A CA 1
ATOM 675 C C . LEU A 1 92 ? -0.441 -7.808 -16.079 1.00 71.56 92 LEU A C 1
ATOM 677 O O . LEU A 1 92 ? 0.133 -8.300 -17.033 1.00 71.56 92 LEU A O 1
ATOM 681 N N . TRP A 1 93 ? -1.759 -7.644 -16.067 1.00 72.06 93 TRP A N 1
ATOM 682 C CA . TRP A 1 93 ? -2.602 -8.094 -17.169 1.00 72.06 93 TRP A CA 1
ATOM 683 C C . TRP A 1 93 ? -2.303 -7.360 -18.485 1.00 72.06 93 TRP A C 1
ATOM 685 O O . TRP A 1 93 ? -2.225 -7.997 -19.533 1.00 72.06 93 TRP A O 1
ATOM 695 N N . LEU A 1 94 ? -2.054 -6.048 -18.421 1.00 69.56 94 LEU A N 1
ATOM 696 C CA . LEU A 1 94 ? -1.692 -5.232 -19.582 1.00 69.56 94 LEU A CA 1
ATOM 697 C C . LEU A 1 94 ? -0.282 -5.543 -20.115 1.00 69.56 94 LEU A C 1
ATOM 699 O O . LEU A 1 94 ? -0.085 -5.560 -21.327 1.00 69.56 94 LEU A O 1
ATOM 703 N N . PHE A 1 95 ? 0.695 -5.795 -19.237 1.00 64.88 95 PHE A N 1
ATOM 704 C CA . PHE A 1 95 ? 2.104 -5.961 -19.629 1.00 64.88 95 PHE A CA 1
ATOM 705 C C . PHE A 1 95 ? 2.566 -7.418 -19.775 1.00 64.88 95 PHE A C 1
ATOM 707 O O . PHE A 1 95 ? 3.510 -7.686 -20.513 1.00 64.88 95 PHE A O 1
ATOM 714 N N . ALA A 1 96 ? 1.899 -8.385 -19.147 1.00 55.94 96 ALA A N 1
ATOM 715 C CA . ALA A 1 96 ? 2.233 -9.807 -19.269 1.00 55.94 96 ALA A CA 1
ATOM 716 C C . ALA A 1 96 ? 1.702 -10.456 -20.562 1.00 55.94 96 ALA A C 1
ATOM 718 O O . ALA A 1 96 ? 1.874 -11.657 -20.773 1.00 55.94 96 ALA A O 1
ATOM 719 N N . GLY A 1 97 ? 1.114 -9.660 -21.465 1.00 51.97 97 GLY A N 1
ATOM 720 C CA . GLY A 1 97 ? 0.941 -10.045 -22.866 1.00 51.97 97 GLY A CA 1
ATOM 721 C C . GLY A 1 97 ? 2.273 -10.379 -23.559 1.00 51.97 97 GLY A C 1
ATOM 722 O O . GLY A 1 97 ? 2.281 -11.208 -24.467 1.00 51.97 97 GLY A O 1
ATOM 723 N N . ALA A 1 98 ? 3.392 -9.820 -23.079 1.00 53.50 98 ALA A N 1
ATOM 724 C CA . ALA A 1 98 ? 4.745 -10.087 -23.564 1.00 53.50 98 ALA A CA 1
ATOM 725 C C . ALA A 1 98 ? 5.370 -11.317 -22.869 1.00 53.50 98 ALA A C 1
ATOM 727 O O . ALA A 1 98 ? 6.172 -11.183 -21.954 1.00 53.50 98 ALA A O 1
ATOM 728 N N . ASP A 1 99 ? 4.922 -12.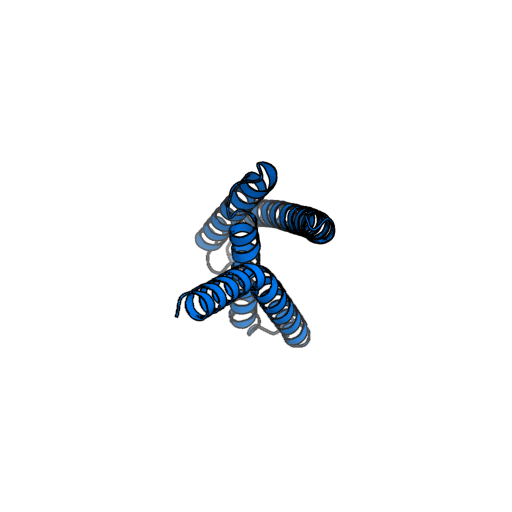508 -23.275 1.00 51.62 99 ASP A N 1
ATOM 729 C CA . ASP A 1 99 ? 5.539 -13.855 -23.225 1.00 51.62 99 ASP A CA 1
ATOM 730 C C . ASP A 1 99 ? 6.334 -14.389 -22.003 1.00 51.62 99 ASP A C 1
ATOM 732 O O . ASP A 1 99 ? 6.640 -15.580 -21.995 1.00 51.62 99 ASP A O 1
ATOM 736 N N . TYR A 1 100 ? 6.615 -13.639 -20.935 1.00 49.97 100 TYR A N 1
ATOM 737 C CA . TYR A 1 100 ? 7.566 -14.093 -19.906 1.00 49.97 100 TYR A CA 1
ATOM 738 C C . TYR A 1 100 ? 6.977 -14.803 -18.674 1.00 49.97 100 TYR A C 1
ATOM 740 O O . TYR A 1 100 ? 7.757 -15.346 -17.899 1.00 49.97 100 TYR A O 1
ATOM 748 N N . ASP A 1 101 ? 5.650 -14.861 -18.461 1.00 53.38 101 ASP A N 1
ATOM 749 C CA . ASP A 1 101 ? 5.106 -15.539 -17.258 1.00 53.38 101 ASP A CA 1
ATOM 750 C C . ASP A 1 101 ? 3.599 -15.915 -17.310 1.00 53.38 101 ASP A C 1
ATOM 752 O O . ASP A 1 101 ? 2.872 -15.845 -16.310 1.00 53.38 101 ASP A O 1
ATOM 756 N N . ARG A 1 102 ? 3.087 -16.365 -18.471 1.00 56.66 102 ARG A N 1
ATOM 757 C CA . ARG A 1 102 ? 1.657 -16.743 -18.634 1.00 56.66 102 ARG A CA 1
ATOM 758 C C . ARG A 1 102 ? 1.162 -17.797 -17.628 1.00 56.66 102 ARG A C 1
ATOM 760 O O . ARG A 1 102 ? -0.017 -17.800 -17.291 1.00 56.66 102 ARG A O 1
ATOM 767 N N . GLY A 1 103 ? 2.042 -18.661 -17.114 1.00 60.28 103 GLY A N 1
ATOM 768 C CA . GLY A 1 103 ? 1.680 -19.701 -16.140 1.00 60.28 103 GLY A CA 1
ATOM 769 C C . GLY A 1 103 ? 1.472 -19.200 -14.704 1.00 60.28 103 GLY A C 1
ATOM 770 O O . GLY A 1 103 ? 0.746 -19.830 -13.939 1.00 60.28 103 GLY A O 1
ATOM 771 N N . ARG A 1 104 ? 2.079 -18.068 -14.319 1.00 60.34 104 ARG A N 1
ATOM 772 C CA . ARG A 1 104 ? 2.043 -17.543 -12.934 1.00 60.34 104 ARG A CA 1
ATOM 773 C C . ARG A 1 104 ? 1.010 -16.436 -12.736 1.00 60.34 104 ARG A C 1
ATOM 775 O O . ARG A 1 104 ? 0.514 -16.237 -11.628 1.00 60.34 104 ARG A O 1
ATOM 782 N N . LEU A 1 105 ? 0.643 -15.771 -13.827 1.00 63.16 105 LEU A N 1
ATOM 783 C CA . LEU A 1 105 ? -0.411 -14.759 -13.915 1.00 63.16 105 LEU A CA 1
ATOM 784 C C . LEU A 1 105 ? -1.729 -15.156 -13.219 1.00 63.16 105 LEU A C 1
ATOM 786 O O . LEU A 1 105 ? -2.200 -14.374 -12.393 1.00 63.16 105 LEU A O 1
ATOM 790 N N . PRO A 1 106 ? -2.319 -16.347 -13.467 1.00 65.00 106 PRO A N 1
ATOM 791 C CA . PRO A 1 106 ? -3.604 -16.716 -12.871 1.00 65.00 106 PRO A CA 1
ATOM 792 C C . PRO A 1 106 ? -3.525 -16.803 -11.348 1.00 65.00 106 PRO A C 1
ATOM 794 O O . PRO A 1 106 ? -4.456 -16.403 -10.654 1.00 65.00 106 PRO A O 1
ATOM 797 N N . LEU A 1 107 ? -2.393 -17.282 -10.825 1.00 65.31 107 LEU A N 1
ATOM 798 C CA . LEU A 1 107 ? -2.164 -17.426 -9.392 1.00 65.31 107 LEU A CA 1
ATOM 799 C C . LEU A 1 107 ? -2.015 -16.057 -8.714 1.00 65.31 107 LEU A C 1
ATOM 801 O O . LEU A 1 107 ? -2.593 -15.833 -7.653 1.00 65.31 107 LEU A O 1
ATOM 805 N N . ILE A 1 108 ? -1.282 -15.129 -9.340 1.00 64.62 108 ILE A N 1
ATOM 806 C CA . ILE A 1 108 ? -1.098 -13.763 -8.827 1.00 64.62 108 ILE A CA 1
ATOM 807 C C . ILE A 1 108 ? -2.422 -12.995 -8.862 1.00 64.62 108 ILE A C 1
ATOM 809 O O . ILE A 1 108 ? -2.765 -12.330 -7.887 1.00 64.62 108 ILE A O 1
ATOM 813 N N . VAL A 1 109 ? -3.195 -13.128 -9.942 1.00 66.19 109 VAL A N 1
ATOM 814 C CA . VAL A 1 109 ? -4.525 -12.513 -10.061 1.00 66.19 109 VAL A CA 1
ATOM 815 C C . VAL A 1 109 ? -5.498 -13.113 -9.044 1.00 66.19 109 VAL A C 1
ATOM 817 O O . VAL A 1 109 ? -6.197 -12.369 -8.363 1.00 66.19 109 VAL A O 1
ATOM 820 N N . ALA A 1 110 ? -5.516 -14.436 -8.866 1.00 66.88 110 ALA A N 1
ATOM 821 C CA . ALA A 1 110 ? -6.358 -15.083 -7.861 1.00 66.88 110 ALA A CA 1
ATOM 822 C C . ALA A 1 110 ? -5.980 -14.651 -6.435 1.00 66.88 110 ALA A C 1
ATOM 824 O O . ALA A 1 110 ? -6.859 -14.334 -5.633 1.00 66.88 110 ALA A O 1
ATOM 825 N N . ALA A 1 111 ? -4.682 -14.576 -6.125 1.00 68.25 111 ALA A N 1
ATOM 826 C CA . ALA A 1 111 ? -4.200 -14.072 -4.844 1.00 68.25 111 ALA A CA 1
ATOM 827 C C . ALA A 1 111 ? -4.614 -12.609 -4.631 1.00 68.25 111 ALA A C 1
ATOM 829 O O . ALA A 1 111 ? -5.130 -12.282 -3.565 1.00 68.25 111 ALA A O 1
ATOM 830 N N . ALA A 1 112 ? -4.461 -11.761 -5.652 1.00 69.88 112 ALA A N 1
ATOM 831 C CA . ALA A 1 112 ? -4.887 -10.367 -5.639 1.00 69.88 112 ALA A CA 1
ATOM 832 C C . ALA A 1 112 ? -6.390 -10.231 -5.350 1.00 69.88 112 ALA A C 1
ATOM 834 O O . ALA A 1 112 ? -6.770 -9.560 -4.392 1.00 69.88 112 ALA A O 1
ATOM 835 N N . VAL A 1 113 ? -7.242 -10.943 -6.094 1.00 73.12 113 VAL A N 1
ATOM 836 C CA . VAL A 1 113 ? -8.702 -10.934 -5.898 1.00 73.12 113 VAL A CA 1
ATOM 837 C C . VAL A 1 113 ? -9.075 -11.419 -4.496 1.00 73.12 113 VAL A C 1
ATOM 839 O O . VAL A 1 113 ? -9.855 -10.762 -3.807 1.00 73.12 113 VAL A O 1
ATOM 842 N N . CYS A 1 114 ? -8.492 -12.525 -4.027 1.00 72.00 114 CYS A N 1
ATOM 843 C CA . CYS A 1 114 ? -8.739 -13.040 -2.679 1.00 72.00 114 CYS A CA 1
ATOM 844 C C . CYS A 1 114 ? -8.353 -12.028 -1.591 1.00 72.00 114 CYS A C 1
ATOM 846 O O . CYS A 1 114 ? -9.080 -11.870 -0.603 1.00 72.00 114 CYS A O 1
ATOM 848 N N . LEU A 1 115 ? -7.235 -11.320 -1.770 1.00 72.88 115 LEU A N 1
ATOM 849 C CA . LEU A 1 115 ? -6.761 -10.305 -0.832 1.00 72.88 115 LEU A CA 1
ATOM 850 C C . LEU A 1 115 ? -7.675 -9.071 -0.844 1.00 72.88 115 LEU A C 1
ATOM 852 O O . LEU A 1 115 ? -8.075 -8.601 0.225 1.00 72.88 115 LEU A O 1
ATOM 856 N N . THR A 1 116 ? -8.086 -8.617 -2.031 1.00 74.69 116 THR A N 1
ATOM 857 C CA . THR A 1 116 ? -9.042 -7.518 -2.217 1.00 74.69 116 THR A CA 1
ATOM 858 C C . THR A 1 116 ? -10.389 -7.836 -1.570 1.00 74.69 116 THR A C 1
ATOM 860 O O . THR A 1 116 ? -10.885 -7.048 -0.762 1.00 74.69 116 THR A O 1
ATOM 863 N N . VAL A 1 117 ? -10.957 -9.018 -1.831 1.00 75.50 117 VAL A N 1
ATOM 864 C CA . VAL A 1 117 ? -12.234 -9.461 -1.243 1.00 75.50 117 VAL A CA 1
ATOM 865 C C . VAL A 1 117 ? -12.129 -9.577 0.278 1.00 75.50 117 VAL A C 1
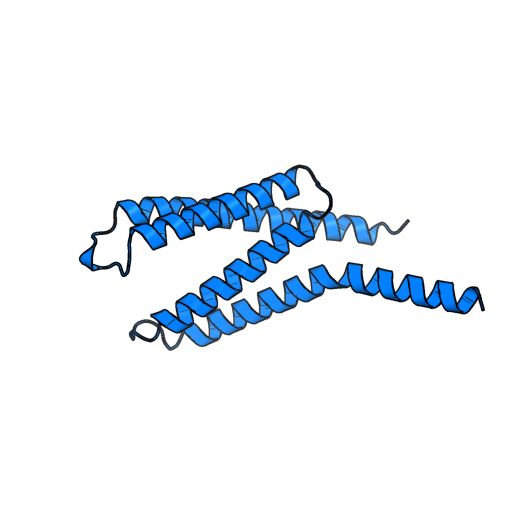ATOM 867 O O . VAL A 1 117 ? -13.003 -9.091 1.001 1.00 75.50 117 VAL A O 1
ATOM 870 N N . SER A 1 118 ? -11.042 -10.158 0.788 1.00 73.12 118 SER A N 1
ATOM 871 C CA . SER A 1 118 ? -10.823 -10.295 2.233 1.00 73.12 118 SER A CA 1
ATOM 872 C C . SER A 1 118 ? -10.754 -8.930 2.920 1.00 73.12 118 SER A C 1
ATOM 874 O O . SER A 1 118 ? -11.432 -8.703 3.927 1.00 73.12 118 SER A O 1
ATOM 876 N N . LEU A 1 119 ? -9.996 -7.983 2.360 1.00 71.69 119 LEU A N 1
ATOM 877 C CA . LEU A 1 119 ? -9.906 -6.615 2.877 1.00 71.69 119 LEU A CA 1
ATOM 878 C C . LEU A 1 119 ? -11.243 -5.877 2.767 1.00 71.69 119 LEU A C 1
ATOM 880 O O . LEU A 1 119 ? -11.657 -5.232 3.731 1.00 71.69 119 LEU A O 1
ATOM 884 N N . TRP A 1 120 ? -11.964 -6.027 1.655 1.00 75.69 120 TRP A N 1
ATOM 885 C CA . TRP A 1 120 ? -13.283 -5.428 1.461 1.00 75.69 120 TRP A CA 1
ATOM 886 C C . TRP A 1 120 ? -14.280 -5.879 2.532 1.00 75.69 120 TRP A C 1
ATOM 888 O O . TRP A 1 120 ? -14.899 -5.047 3.202 1.00 75.69 120 TRP A O 1
ATOM 898 N N . ILE A 1 121 ? -14.376 -7.190 2.776 1.00 75.50 121 ILE A N 1
ATOM 899 C CA . ILE A 1 121 ? -15.217 -7.759 3.841 1.00 75.50 121 ILE A CA 1
ATOM 900 C C . ILE A 1 121 ? -14.824 -7.165 5.200 1.00 75.50 121 ILE A C 1
ATOM 902 O O . ILE A 1 121 ? -15.681 -6.771 5.995 1.00 75.50 121 ILE A O 1
ATOM 906 N N . THR A 1 122 ? -13.523 -7.054 5.458 1.00 71.25 122 THR A N 1
ATOM 907 C CA . THR A 1 122 ? -12.971 -6.522 6.710 1.00 71.25 122 THR A CA 1
ATOM 908 C C . THR A 1 122 ? -13.355 -5.050 6.929 1.00 71.25 122 THR A C 1
ATOM 910 O O . THR A 1 122 ? -13.729 -4.665 8.040 1.00 71.25 122 THR A O 1
ATOM 913 N N . ILE A 1 123 ? -13.337 -4.236 5.868 1.00 69.00 123 ILE A N 1
ATOM 914 C CA . ILE A 1 123 ? -13.703 -2.810 5.884 1.00 69.00 123 ILE A CA 1
ATOM 915 C C . ILE A 1 123 ? -15.222 -2.598 6.025 1.00 69.00 123 ILE A C 1
ATOM 917 O O . ILE A 1 123 ? -15.651 -1.657 6.707 1.00 69.00 123 ILE A O 1
ATOM 921 N N . GLN A 1 124 ? -16.037 -3.437 5.377 1.00 71.38 124 GLN A N 1
ATOM 922 C CA . GLN A 1 124 ? -17.495 -3.269 5.299 1.00 71.38 124 GLN A CA 1
ATOM 923 C C . GLN A 1 124 ? -18.238 -3.778 6.540 1.00 71.38 124 GLN A C 1
ATOM 925 O O . GLN A 1 124 ? -19.273 -3.216 6.906 1.00 71.38 124 GLN A O 1
ATOM 930 N N . ARG A 1 125 ? -17.701 -4.777 7.254 1.00 69.12 125 ARG A N 1
ATOM 931 C CA . ARG A 1 125 ? -18.282 -5.309 8.506 1.00 69.12 125 ARG A CA 1
ATOM 932 C C . ARG A 1 125 ? -18.756 -4.232 9.501 1.00 69.12 125 ARG A C 1
ATOM 934 O O . ARG A 1 125 ? -19.906 -4.309 9.938 1.00 69.12 125 ARG A O 1
ATOM 941 N N . PRO A 1 126 ? -17.959 -3.202 9.850 1.00 62.00 126 PRO A N 1
ATOM 942 C CA . PRO A 1 126 ? -18.420 -2.151 10.759 1.00 62.00 126 PRO A CA 1
ATOM 943 C C . PRO A 1 126 ? -19.503 -1.235 10.164 1.00 62.00 126 PRO A C 1
ATOM 945 O O . PRO A 1 126 ? -20.293 -0.677 10.922 1.00 62.00 126 PRO A O 1
ATOM 948 N N . ALA A 1 127 ? -19.572 -1.070 8.838 1.00 65.69 127 ALA A N 1
ATOM 949 C CA . ALA A 1 127 ? -20.625 -0.282 8.189 1.00 65.69 127 ALA A CA 1
ATOM 950 C C . ALA A 1 127 ? -21.972 -1.022 8.202 1.00 65.69 127 ALA A C 1
ATOM 952 O O . ALA A 1 127 ? -23.001 -0.430 8.529 1.00 65.69 127 ALA A O 1
ATOM 953 N N . LEU A 1 128 ? -21.946 -2.327 7.915 1.00 65.81 128 LEU A N 1
ATOM 954 C CA . LEU A 1 128 ? -23.128 -3.190 7.939 1.00 65.81 128 LEU A CA 1
ATOM 955 C C . LEU A 1 128 ? -23.704 -3.324 9.354 1.00 65.81 128 LEU A C 1
ATOM 957 O O . LEU A 1 128 ? -24.919 -3.262 9.534 1.00 65.81 128 LEU A O 1
ATOM 961 N N . ARG A 1 129 ? -22.840 -3.415 10.374 1.00 70.25 129 ARG A N 1
ATOM 962 C CA . ARG A 1 129 ? -23.270 -3.500 11.778 1.00 70.25 129 ARG A CA 1
ATOM 963 C C . ARG A 1 129 ? -24.036 -2.251 12.231 1.00 70.25 129 ARG A C 1
ATOM 965 O O . ARG A 1 129 ? -25.100 -2.381 12.821 1.00 70.25 129 ARG A O 1
ATOM 972 N N . ARG A 1 130 ? -23.564 -1.053 11.855 1.00 70.62 130 ARG A N 1
ATOM 973 C CA . ARG A 1 130 ? -24.256 0.218 12.152 1.00 70.62 130 ARG A CA 1
ATOM 974 C C . ARG A 1 130 ? -25.595 0.358 11.428 1.00 70.62 130 ARG A C 1
ATOM 976 O O . ARG A 1 130 ? -26.506 0.972 11.969 1.00 70.62 130 ARG A O 1
ATOM 983 N N . ARG A 1 131 ? -25.720 -0.175 10.204 1.00 75.88 131 ARG A N 1
ATOM 984 C CA . ARG A 1 131 ? -27.007 -0.200 9.486 1.00 75.88 131 ARG A CA 1
ATOM 985 C C . ARG A 1 131 ? -28.027 -1.071 10.215 1.00 75.88 131 ARG A C 1
ATOM 987 O O . ARG A 1 131 ? -29.149 -0.623 10.396 1.00 75.88 131 ARG A O 1
ATOM 994 N N . ARG A 1 132 ? -27.611 -2.254 10.679 1.00 78.12 132 ARG A N 1
ATOM 995 C CA . ARG A 1 132 ? -28.481 -3.190 11.405 1.00 78.12 132 ARG A CA 1
ATOM 996 C C . ARG A 1 132 ? -28.977 -2.629 12.742 1.00 78.12 132 ARG A C 1
ATOM 998 O O . ARG A 1 132 ? -30.143 -2.799 13.077 1.00 78.12 132 ARG A O 1
ATOM 1005 N N . GLU A 1 133 ? -28.106 -1.938 13.476 1.00 78.88 133 GLU A N 1
ATOM 1006 C CA . GLU A 1 133 ? -28.455 -1.283 14.747 1.00 78.88 133 GLU A CA 1
ATOM 1007 C C . GLU A 1 133 ? -29.502 -0.166 14.551 1.00 78.88 133 GLU A C 1
ATOM 1009 O O . GLU A 1 133 ? -30.405 -0.037 15.370 1.00 78.88 133 GLU A O 1
ATOM 1014 N N . ARG A 1 134 ? -29.455 0.588 13.439 1.00 76.62 134 ARG A N 1
ATOM 1015 C CA . ARG A 1 134 ? -30.474 1.614 13.136 1.00 76.62 134 ARG A CA 1
ATOM 1016 C C . ARG A 1 134 ? -31.843 1.030 12.810 1.00 76.62 134 ARG A C 1
ATOM 1018 O O . ARG A 1 134 ? -32.837 1.598 13.232 1.00 76.62 134 ARG A O 1
ATOM 1025 N N . THR A 1 135 ? -31.904 -0.074 12.065 1.00 81.00 135 THR A N 1
ATOM 1026 C CA . THR A 1 135 ? -33.185 -0.722 11.734 1.00 81.00 135 THR A CA 1
ATOM 1027 C C . THR A 1 135 ? -33.913 -1.212 12.982 1.00 81.00 135 THR A C 1
ATOM 1029 O O . THR A 1 135 ? -35.098 -0.942 13.108 1.00 81.00 135 THR A O 1
ATOM 1032 N N . HIS A 1 136 ? -33.207 -1.813 13.946 1.00 77.81 136 HIS A N 1
ATOM 1033 C CA . HIS A 1 136 ? -33.839 -2.244 15.198 1.00 77.81 136 HIS A CA 1
ATOM 1034 C C . HIS A 1 136 ? -34.330 -1.070 16.054 1.00 77.81 136 HIS A C 1
ATOM 1036 O O . HIS A 1 136 ? -35.407 -1.149 16.626 1.00 77.81 136 HIS A O 1
ATOM 1042 N N . GLN A 1 137 ? -33.601 0.051 16.090 1.00 80.00 137 GLN A N 1
ATOM 1043 C CA . GLN A 1 137 ? -34.074 1.245 16.804 1.00 80.00 137 GLN A CA 1
ATOM 1044 C C . GLN A 1 137 ? -35.319 1.878 16.171 1.00 80.00 137 GLN A C 1
ATOM 1046 O O . GLN A 1 137 ? -36.090 2.523 16.872 1.00 80.00 137 GLN A O 1
ATOM 1051 N N . MET A 1 138 ? -35.513 1.724 14.858 1.00 78.19 138 MET A N 1
ATOM 1052 C CA . MET A 1 138 ? -36.725 2.201 14.186 1.00 78.19 138 MET A CA 1
ATOM 1053 C C . MET A 1 138 ? -37.920 1.269 14.429 1.00 78.19 138 MET A C 1
ATOM 1055 O O . MET A 1 138 ? -39.033 1.769 14.512 1.00 78.19 138 MET A O 1
ATOM 1059 N N . GLU A 1 139 ? -37.694 -0.042 14.582 1.00 79.62 139 GLU A N 1
ATOM 1060 C CA . GLU A 1 139 ? -38.735 -1.024 14.942 1.00 79.62 139 GLU A CA 1
ATOM 1061 C C . GLU A 1 139 ? -39.190 -0.903 16.405 1.00 79.62 139 GLU A C 1
ATOM 1063 O O . GLU A 1 139 ? -40.363 -1.091 16.692 1.00 79.62 139 GLU A O 1
ATOM 1068 N N . GLU A 1 140 ? -38.294 -0.573 17.341 1.00 78.81 140 GLU A N 1
ATOM 1069 C CA . GLU A 1 140 ? -38.665 -0.366 18.755 1.00 78.81 140 GLU A CA 1
ATOM 1070 C C . GLU A 1 140 ? -39.398 0.965 19.003 1.00 78.81 140 GLU A C 1
ATOM 1072 O O . GLU A 1 140 ? -40.025 1.143 20.045 1.00 78.81 140 GLU A O 1
ATOM 1077 N N . ALA A 1 141 ? -39.294 1.915 18.070 1.00 75.50 141 ALA A N 1
ATOM 1078 C CA . ALA A 1 141 ? -39.903 3.239 18.179 1.00 75.50 141 ALA A CA 1
ATOM 1079 C C . ALA A 1 141 ? -41.296 3.341 17.524 1.00 75.50 141 ALA A C 1
ATOM 1081 O O . ALA A 1 141 ? -41.907 4.411 17.600 1.00 75.50 141 ALA A O 1
ATOM 1082 N N . SER A 1 142 ? -41.773 2.276 16.868 1.00 75.69 142 SER A N 1
ATOM 1083 C CA . SER A 1 142 ? -43.089 2.183 16.211 1.00 75.69 142 SER A CA 1
ATOM 1084 C C . SER A 1 142 ? -44.064 1.331 17.008 1.00 75.69 142 SER A C 1
ATOM 1086 O O . SER A 1 142 ? -45.225 1.765 17.157 1.00 75.69 142 SER A O 1
#

pLDDT: mean 77.34, std 10.88, range [47.0, 93.25]